Protein AF-A0A165HDR4-F1 (afdb_monomer_lite)

pLDDT: mean 80.05, std 10.14, range [51.75, 92.31]

Foldseek 3Di:
DLLVLLVVLCVLCVVVVPVLSVVLSVLCCVVVVVVVVCVVVDVDDPQQPLVVVLVVLVVSLVSLVVQLVVLVVLLVQAQDWDQDPNDTDRPHDDPVNNVSSVVSNVSSVVSSVVSVVVSVVSVVVLVVVVVVVPVSRD

Radius of gyration: 19.77 Å; chains: 1; bounding box: 65×22×50 Å

Secondary structure (DSSP, 8-state):
-HHHHHHHHHHHHHHTT-HHHHHHHHHHHHHHHHHHHHHHH-SS-GGGGHHHHHHHHHHHHHHHHHHHHHHHHHHTTTT-EEEETTEEEE-S--HHHHHHHHHHHHHHHHHHHHHHHHHHHHHHHHHHHHHTT--TT-

Organism: NCBI:txid1353952

Structure (mmCIF, N/CA/C/O backbone):
data_AF-A0A165HDR4-F1
#
_entry.id   AF-A0A165HDR4-F1
#
loop_
_atom_site.group_PDB
_atom_site.id
_atom_site.type_symbol
_atom_site.label_atom_id
_atom_site.label_alt_id
_atom_site.label_comp_id
_atom_site.label_asym_id
_atom_site.label_entity_id
_atom_site.label_seq_id
_atom_site.pdbx_PDB_ins_code
_atom_site.Cartn_x
_atom_site.Cartn_y
_atom_site.Cartn_z
_atom_site.occupancy
_atom_site.B_iso_or_equiv
_atom_site.auth_seq_id
_atom_site.auth_comp_id
_atom_site.auth_asym_id
_atom_site.auth_atom_id
_atom_site.pdbx_PDB_model_num
ATOM 1 N N . THR A 1 1 ? -10.410 4.359 -5.516 1.00 74.94 1 THR A N 1
ATOM 2 C CA . THR A 1 1 ? -9.073 4.710 -6.052 1.00 74.94 1 THR A CA 1
ATOM 3 C C . THR A 1 1 ? -8.021 3.674 -5.683 1.00 74.94 1 THR A C 1
ATOM 5 O O . THR A 1 1 ? -7.379 3.171 -6.588 1.00 74.94 1 THR A O 1
ATOM 8 N N . ILE A 1 2 ? -7.902 3.259 -4.416 1.00 78.88 2 ILE A N 1
ATOM 9 C CA . ILE A 1 2 ? -6.960 2.206 -3.962 1.00 78.88 2 ILE A CA 1
ATOM 10 C C . ILE A 1 2 ? -7.111 0.886 -4.739 1.00 78.88 2 ILE A C 1
ATOM 12 O O . ILE A 1 2 ? -6.128 0.347 -5.234 1.00 78.88 2 ILE A O 1
ATOM 16 N N . ALA A 1 3 ? -8.346 0.409 -4.939 1.00 80.06 3 ALA A N 1
ATOM 17 C CA . ALA A 1 3 ? -8.610 -0.794 -5.739 1.00 80.06 3 ALA A CA 1
ATOM 18 C C . ALA A 1 3 ? -8.221 -0.640 -7.225 1.00 80.06 3 ALA A C 1
ATOM 20 O O . ALA A 1 3 ? -7.841 -1.608 -7.871 1.00 80.06 3 ALA A O 1
ATOM 21 N N . LEU A 1 4 ? -8.277 0.584 -7.761 1.00 83.00 4 LEU A N 1
ATOM 22 C CA . LEU A 1 4 ? -7.882 0.875 -9.140 1.00 83.00 4 LEU A CA 1
ATOM 23 C C . LEU A 1 4 ? -6.356 0.798 -9.274 1.00 83.00 4 LEU A C 1
ATOM 25 O O . LEU A 1 4 ? -5.857 0.135 -10.178 1.00 83.00 4 LEU A O 1
ATOM 29 N N . PHE A 1 5 ? -5.609 1.388 -8.336 1.00 82.25 5 PHE A N 1
ATOM 30 C CA . PHE A 1 5 ? -4.150 1.255 -8.308 1.00 82.25 5 PHE A CA 1
ATOM 31 C C . PHE A 1 5 ? -3.703 -0.194 -8.094 1.00 82.25 5 PHE A C 1
ATOM 33 O O . PHE A 1 5 ? -2.769 -0.632 -8.758 1.00 82.25 5 PHE A O 1
ATOM 40 N N . ALA A 1 6 ? -4.407 -0.962 -7.258 1.00 82.06 6 ALA A N 1
ATOM 41 C CA . ALA A 1 6 ? -4.157 -2.395 -7.113 1.00 82.06 6 ALA A CA 1
ATOM 42 C C . ALA A 1 6 ? -4.374 -3.161 -8.432 1.00 82.06 6 ALA A C 1
ATOM 44 O O . ALA A 1 6 ? -3.554 -3.998 -8.786 1.00 82.06 6 ALA A O 1
ATOM 45 N N . LEU A 1 7 ? -5.419 -2.847 -9.207 1.00 85.44 7 LEU A N 1
ATOM 46 C CA . LEU A 1 7 ? -5.634 -3.454 -10.530 1.00 85.44 7 LEU A CA 1
ATOM 47 C C . LEU A 1 7 ? -4.536 -3.092 -11.538 1.00 85.44 7 LEU A C 1
ATOM 49 O O . LEU A 1 7 ? -4.087 -3.958 -12.287 1.00 85.44 7 LEU A O 1
ATOM 53 N N . ILE A 1 8 ? -4.081 -1.836 -11.542 1.00 86.56 8 ILE A N 1
ATOM 54 C CA . ILE A 1 8 ? -2.971 -1.392 -12.398 1.00 86.56 8 ILE A CA 1
ATOM 55 C C . ILE A 1 8 ? -1.695 -2.170 -12.054 1.00 86.56 8 ILE A C 1
ATOM 57 O O . ILE A 1 8 ? -1.054 -2.731 -12.943 1.00 86.56 8 ILE A O 1
ATOM 61 N N . VAL A 1 9 ? -1.349 -2.250 -10.766 1.00 85.44 9 VAL A N 1
ATOM 62 C CA . VAL A 1 9 ? -0.153 -2.964 -10.295 1.00 85.44 9 VAL A CA 1
ATOM 63 C C . VAL A 1 9 ? -0.271 -4.473 -10.527 1.00 85.44 9 VAL A C 1
ATOM 65 O O . VAL A 1 9 ? 0.728 -5.102 -10.864 1.00 85.44 9 VAL A O 1
ATOM 68 N N . LEU A 1 10 ? -1.474 -5.050 -10.446 1.00 88.12 10 LEU A N 1
ATOM 69 C CA . LEU A 1 10 ? -1.721 -6.447 -10.810 1.00 88.12 10 LEU A CA 1
ATOM 70 C C . LEU A 1 10 ? -1.431 -6.705 -12.296 1.00 88.12 10 LEU A C 1
ATOM 72 O O . LEU A 1 10 ? -0.786 -7.697 -12.625 1.00 88.12 10 LEU A O 1
ATOM 76 N N . GLY A 1 11 ? -1.888 -5.816 -13.183 1.00 86.19 11 GLY A N 1
ATOM 77 C CA . GLY A 1 11 ? -1.658 -5.930 -14.626 1.00 86.19 11 GLY A CA 1
ATOM 78 C C . GLY A 1 11 ? -0.177 -5.821 -14.992 1.00 86.19 11 GLY A C 1
ATOM 79 O O . GLY A 1 11 ? 0.354 -6.694 -15.677 1.00 86.19 11 GLY A O 1
ATOM 80 N N . LEU A 1 12 ? 0.504 -4.797 -14.469 1.00 83.69 12 LEU A N 1
ATOM 81 C CA . LEU A 1 12 ? 1.949 -4.609 -14.649 1.00 83.69 12 LEU A CA 1
ATOM 82 C C . LEU A 1 12 ? 2.748 -5.774 -14.046 1.00 83.69 12 LEU A C 1
ATOM 84 O O . LEU A 1 12 ? 3.600 -6.356 -14.710 1.00 83.69 12 LEU A O 1
ATOM 88 N N . GLY A 1 13 ? 2.433 -6.159 -12.807 1.00 80.75 13 GLY A N 1
ATOM 89 C CA . GLY A 1 13 ? 3.091 -7.255 -12.098 1.00 80.75 13 GLY A CA 1
ATOM 90 C C . GLY A 1 13 ? 2.896 -8.609 -12.778 1.00 80.75 13 GLY A C 1
ATOM 91 O O . GLY A 1 13 ? 3.821 -9.417 -12.788 1.00 80.75 13 GLY A O 1
ATOM 92 N N . GLY A 1 14 ? 1.731 -8.849 -13.384 1.00 83.75 14 GLY A N 1
ATOM 93 C CA . GLY A 1 14 ? 1.454 -10.051 -14.168 1.00 83.75 14 GLY A CA 1
ATOM 94 C C . GLY A 1 14 ? 2.281 -10.134 -15.451 1.00 83.75 14 GLY A C 1
ATOM 95 O O . GLY A 1 14 ? 2.757 -11.217 -15.787 1.00 83.75 14 GLY A O 1
ATOM 96 N N . HIS A 1 15 ? 2.504 -9.005 -16.130 1.00 84.44 15 HIS A N 1
ATOM 97 C CA . HIS A 1 15 ? 3.316 -8.966 -17.349 1.00 84.44 15 HIS A CA 1
ATOM 98 C C . HIS A 1 15 ? 4.789 -9.292 -17.070 1.00 84.44 15 HIS A C 1
ATOM 100 O O . HIS A 1 15 ? 5.376 -10.140 -17.740 1.00 84.44 15 HIS A O 1
ATOM 106 N N . ILE A 1 16 ? 5.362 -8.690 -16.025 1.00 81.44 16 ILE A N 1
ATOM 107 C CA . ILE A 1 16 ? 6.777 -8.875 -15.662 1.00 81.44 16 ILE A CA 1
ATOM 108 C C . ILE A 1 16 ? 7.018 -10.047 -14.689 1.00 81.44 16 ILE A C 1
ATOM 110 O O . ILE A 1 16 ? 8.132 -10.209 -14.193 1.00 81.44 16 ILE A O 1
ATOM 114 N N . LEU A 1 17 ? 5.985 -10.851 -14.391 1.00 81.31 17 LEU A N 1
ATOM 115 C CA . LEU A 1 17 ? 6.004 -11.972 -13.434 1.00 81.31 17 LEU A CA 1
ATOM 116 C C . LEU A 1 17 ? 6.539 -11.589 -12.036 1.00 81.31 17 LEU A C 1
ATOM 118 O O . LEU A 1 17 ? 7.247 -12.352 -11.374 1.00 81.31 17 LEU A O 1
ATOM 122 N N . TYR A 1 18 ? 6.168 -10.403 -11.551 1.00 80.88 18 TYR A N 1
ATOM 123 C CA . TYR A 1 18 ? 6.572 -9.887 -10.244 1.00 80.88 18 TYR A CA 1
ATOM 124 C C . TYR A 1 18 ? 5.692 -10.442 -9.119 1.00 80.88 18 TYR A C 1
ATOM 126 O O . TYR A 1 18 ? 4.690 -9.841 -8.721 1.00 80.88 18 TYR A O 1
ATOM 134 N N . GLY A 1 19 ? 6.086 -11.592 -8.566 1.00 83.00 19 GLY A N 1
ATOM 135 C CA . GLY A 1 19 ? 5.301 -12.313 -7.555 1.00 83.00 19 GLY A CA 1
ATOM 136 C C . GLY A 1 19 ? 4.859 -11.456 -6.361 1.00 83.00 19 GLY A C 1
ATOM 137 O O . GLY A 1 19 ? 3.712 -11.545 -5.932 1.00 83.00 19 GLY A O 1
ATOM 138 N N . LEU A 1 20 ? 5.731 -10.572 -5.865 1.00 84.12 20 LEU A N 1
ATOM 139 C CA . LEU A 1 20 ? 5.426 -9.712 -4.716 1.00 84.12 20 LEU A CA 1
ATOM 140 C C . LEU A 1 20 ? 4.337 -8.670 -5.032 1.00 84.12 20 LEU A C 1
ATOM 142 O O . LEU A 1 20 ? 3.454 -8.440 -4.211 1.00 84.12 20 LEU A O 1
ATOM 146 N N . ALA A 1 21 ? 4.375 -8.080 -6.232 1.00 85.50 21 ALA A N 1
ATOM 147 C CA . ALA A 1 21 ? 3.392 -7.089 -6.671 1.00 85.50 21 ALA A CA 1
ATOM 148 C C . ALA A 1 21 ? 2.037 -7.723 -6.989 1.00 85.50 21 ALA A C 1
ATOM 150 O O . ALA A 1 21 ? 0.988 -7.143 -6.707 1.00 85.50 21 ALA A O 1
ATOM 151 N N . ILE A 1 22 ? 2.059 -8.945 -7.526 1.00 87.56 22 ILE A N 1
ATOM 152 C CA . ILE A 1 22 ? 0.854 -9.746 -7.731 1.00 87.56 22 ILE A CA 1
ATOM 153 C C . ILE A 1 22 ? 0.227 -10.071 -6.373 1.00 87.56 22 ILE A C 1
ATOM 155 O O . ILE A 1 22 ? -0.953 -9.802 -6.165 1.00 87.56 22 ILE A O 1
ATOM 159 N N . ALA A 1 23 ? 1.012 -10.588 -5.424 1.00 89.69 23 ALA A N 1
ATOM 160 C CA . ALA A 1 23 ? 0.512 -10.967 -4.106 1.00 89.69 23 ALA A CA 1
ATOM 161 C C . ALA A 1 23 ? -0.089 -9.775 -3.341 1.00 89.69 23 ALA A C 1
ATOM 163 O O . ALA A 1 23 ? -1.198 -9.899 -2.821 1.00 89.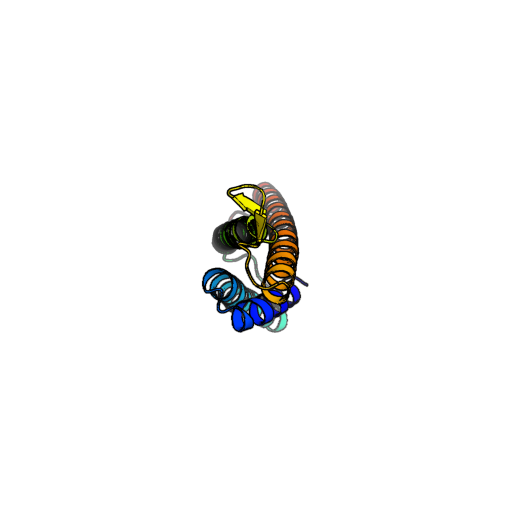69 23 ALA A O 1
ATOM 164 N N . SER A 1 24 ? 0.580 -8.613 -3.313 1.00 88.25 24 SER A N 1
ATOM 165 C CA . SER A 1 24 ? 0.056 -7.401 -2.656 1.00 88.25 24 SER A CA 1
ATOM 166 C C . SER A 1 24 ? -1.229 -6.884 -3.309 1.00 88.25 24 SER A C 1
ATOM 168 O O . SER A 1 24 ? -2.186 -6.518 -2.614 1.00 88.25 24 SER A O 1
ATOM 170 N N . SER A 1 25 ? -1.299 -6.918 -4.638 1.00 86.81 25 SER A N 1
ATOM 171 C CA . SER A 1 25 ? -2.482 -6.490 -5.392 1.00 86.81 25 SER A CA 1
ATOM 172 C C . SER A 1 25 ? -3.665 -7.445 -5.214 1.00 86.81 25 SER A C 1
ATOM 174 O O . SER A 1 25 ? -4.793 -7.003 -5.009 1.00 86.81 25 SER A O 1
ATOM 176 N N . VAL A 1 26 ? -3.430 -8.760 -5.220 1.00 89.94 26 VAL A N 1
ATOM 177 C CA . VAL A 1 26 ? -4.488 -9.750 -4.970 1.00 89.94 26 VAL A CA 1
ATOM 178 C C . VAL A 1 26 ? -4.987 -9.649 -3.534 1.00 89.94 26 VAL A C 1
ATOM 180 O O . VAL A 1 26 ? -6.199 -9.584 -3.336 1.00 89.94 26 VAL A O 1
ATOM 183 N N . LEU A 1 27 ? -4.091 -9.579 -2.539 1.00 87.88 27 LEU A N 1
ATOM 184 C CA . LEU A 1 27 ? -4.502 -9.444 -1.138 1.00 87.88 27 LEU A CA 1
ATOM 185 C C . LEU A 1 27 ? -5.380 -8.210 -0.944 1.00 87.88 27 LEU A C 1
ATOM 187 O O . LEU A 1 27 ? -6.442 -8.315 -0.342 1.00 87.88 27 LEU A O 1
ATOM 191 N N . THR A 1 28 ? -4.974 -7.062 -1.492 1.00 86.69 28 THR A N 1
ATOM 192 C CA . THR A 1 28 ? -5.775 -5.838 -1.372 1.00 86.69 28 THR A CA 1
ATOM 193 C C . THR A 1 28 ? -7.137 -5.947 -2.039 1.00 86.69 28 THR A C 1
ATOM 195 O O . THR A 1 28 ? -8.119 -5.496 -1.456 1.00 86.69 28 THR A O 1
ATOM 198 N N . LEU A 1 29 ? -7.239 -6.550 -3.223 1.00 86.81 29 LEU A N 1
ATOM 199 C CA . LEU A 1 29 ? -8.534 -6.744 -3.880 1.00 86.81 29 LEU A CA 1
ATOM 200 C C . LEU A 1 29 ? -9.428 -7.695 -3.083 1.00 86.81 29 LEU A C 1
ATOM 202 O O . LEU A 1 29 ? -10.585 -7.371 -2.821 1.00 86.81 29 LEU A O 1
ATOM 206 N N . VAL A 1 30 ? -8.880 -8.824 -2.633 1.00 88.12 30 VAL A N 1
ATOM 207 C CA . VAL A 1 30 ? -9.606 -9.810 -1.821 1.00 88.12 30 VAL A CA 1
ATOM 208 C C . VAL A 1 30 ? -10.072 -9.216 -0.495 1.00 88.12 30 VAL A C 1
ATOM 210 O O . VAL A 1 30 ? -11.077 -9.668 0.032 1.00 88.12 30 VAL A O 1
ATOM 213 N N . THR A 1 31 ? -9.404 -8.197 0.044 1.00 83.56 31 THR A N 1
ATOM 214 C CA . THR A 1 31 ? -9.794 -7.599 1.329 1.00 83.56 31 THR A CA 1
ATOM 215 C C . THR A 1 31 ? -10.718 -6.399 1.160 1.00 83.56 31 THR A C 1
ATOM 217 O O . THR A 1 31 ? -11.667 -6.240 1.921 1.00 83.56 31 THR A O 1
ATOM 220 N N . VAL A 1 32 ? -10.481 -5.564 0.146 1.00 80.44 32 VAL A N 1
ATOM 221 C CA . VAL A 1 32 ? -11.256 -4.338 -0.095 1.00 80.44 32 VAL A CA 1
ATOM 222 C C . VAL A 1 32 ? -12.611 -4.647 -0.735 1.00 80.44 32 VAL A C 1
ATOM 224 O O . VAL A 1 32 ? -13.600 -4.009 -0.383 1.00 80.44 32 VAL A O 1
ATOM 227 N N . ILE A 1 33 ? -12.692 -5.629 -1.644 1.00 80.62 33 ILE A N 1
ATOM 228 C CA . ILE A 1 33 ? -13.949 -5.963 -2.335 1.00 80.62 33 ILE A CA 1
ATOM 229 C C . ILE A 1 33 ? -15.020 -6.460 -1.349 1.00 80.62 33 ILE A C 1
ATOM 231 O O . ILE A 1 33 ? -16.118 -5.909 -1.379 1.00 80.62 33 ILE A O 1
ATOM 235 N N . PRO A 1 34 ? -14.756 -7.425 -0.444 1.00 78.44 34 PRO A N 1
ATOM 236 C CA . PRO A 1 34 ? -15.761 -7.867 0.519 1.00 78.44 34 PRO A CA 1
ATOM 237 C C . PRO A 1 34 ? -16.195 -6.757 1.469 1.00 78.44 34 PRO A C 1
ATOM 239 O O . PRO A 1 34 ? -17.379 -6.663 1.766 1.00 78.44 34 PRO A O 1
ATOM 242 N N . VAL A 1 35 ? -15.270 -5.891 1.897 1.00 75.06 35 VAL A N 1
ATOM 243 C CA . VAL A 1 35 ? -15.588 -4.720 2.729 1.00 75.06 35 VAL A CA 1
ATOM 244 C C . VAL A 1 35 ? -16.561 -3.790 1.999 1.00 75.06 35 VAL A C 1
ATOM 246 O O . VAL A 1 35 ? -17.611 -3.465 2.541 1.00 75.06 35 VAL A O 1
ATOM 249 N N . LEU A 1 36 ? -16.294 -3.452 0.736 1.00 74.50 36 LEU A N 1
ATOM 250 C CA . LEU A 1 36 ? -17.201 -2.634 -0.081 1.00 74.50 36 LEU A CA 1
ATOM 251 C C . LEU A 1 36 ? -18.561 -3.298 -0.318 1.00 74.50 36 LEU A C 1
ATOM 253 O O . LEU A 1 36 ? -19.591 -2.629 -0.295 1.00 74.50 36 LEU A O 1
ATOM 257 N N . VAL A 1 37 ? -18.571 -4.610 -0.553 1.00 79.25 37 VAL A N 1
ATOM 258 C CA . VAL A 1 37 ? -19.804 -5.377 -0.753 1.00 79.25 37 VAL A CA 1
ATOM 259 C C . VAL A 1 37 ? -20.638 -5.372 0.530 1.00 79.25 37 VAL A C 1
ATOM 261 O O . VAL A 1 37 ? -21.831 -5.087 0.483 1.00 79.25 37 VAL A O 1
ATOM 264 N N . ILE A 1 38 ? -20.022 -5.631 1.683 1.00 74.44 38 ILE A N 1
ATOM 265 C CA . ILE A 1 38 ? -20.711 -5.642 2.977 1.00 74.44 38 ILE A CA 1
ATOM 266 C C . ILE A 1 38 ? -21.248 -4.248 3.327 1.00 74.44 38 ILE A C 1
ATOM 268 O O . ILE A 1 38 ? -22.378 -4.158 3.799 1.00 74.44 38 ILE A O 1
ATOM 272 N N . ASP A 1 39 ? -20.500 -3.180 3.042 1.00 71.88 39 ASP A N 1
ATOM 273 C CA . ASP A 1 39 ? -20.950 -1.789 3.227 1.00 71.88 39 ASP A CA 1
ATOM 274 C C . ASP A 1 39 ? -22.153 -1.444 2.361 1.00 71.88 39 ASP A C 1
ATOM 276 O O . ASP A 1 39 ? -23.130 -0.862 2.834 1.00 71.88 39 ASP A O 1
ATOM 280 N N . HIS A 1 40 ? -22.150 -1.909 1.114 1.00 74.12 40 HIS A N 1
ATOM 281 C CA . HIS A 1 40 ? -23.279 -1.697 0.223 1.00 74.12 40 HIS A CA 1
ATOM 282 C C . HIS A 1 40 ? -24.550 -2.427 0.687 1.00 74.12 40 HIS A C 1
ATOM 284 O O . HIS A 1 40 ? -25.650 -1.887 0.574 1.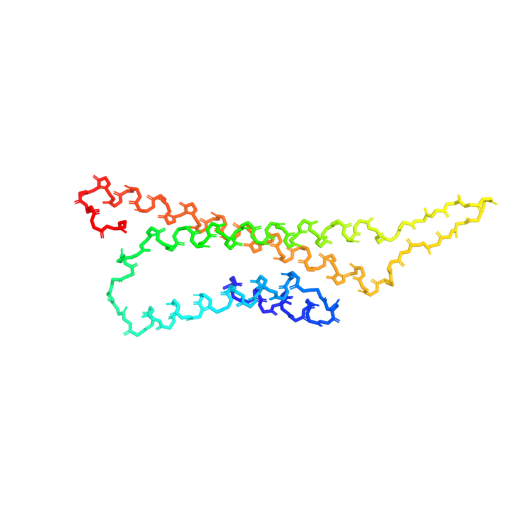00 74.12 40 HIS A O 1
ATOM 290 N N . PHE A 1 41 ? -24.415 -3.647 1.216 1.00 77.50 41 PHE A N 1
ATOM 291 C CA . PHE A 1 41 ? -25.558 -4.466 1.632 1.00 77.50 41 PHE A CA 1
ATOM 292 C C . PHE A 1 41 ? -26.015 -4.226 3.078 1.00 77.50 41 PHE A C 1
ATOM 294 O O . PHE A 1 41 ? -27.150 -4.570 3.417 1.00 77.50 41 PHE A O 1
ATOM 301 N N . ARG A 1 42 ? -25.174 -3.652 3.947 1.00 67.06 42 ARG A N 1
ATOM 302 C CA . ARG A 1 42 ? -25.470 -3.469 5.373 1.00 67.06 42 ARG A CA 1
ATOM 303 C C . ARG A 1 42 ? -25.270 -2.009 5.784 1.00 67.06 42 ARG A C 1
ATOM 305 O O . ARG A 1 42 ? -24.177 -1.588 6.130 1.00 67.06 42 ARG A O 1
ATOM 312 N N . SER A 1 43 ? -26.364 -1.250 5.853 1.00 55.03 43 SER A N 1
ATOM 313 C CA . SER A 1 43 ? -26.390 0.165 6.277 1.00 55.03 43 SER A CA 1
ATOM 314 C C . SER A 1 43 ? -26.211 0.377 7.792 1.00 55.03 43 SER A C 1
ATOM 316 O O . SER A 1 43 ? -26.805 1.283 8.376 1.00 55.03 43 SER A O 1
ATOM 318 N N . GLY A 1 44 ? -25.446 -0.481 8.466 1.00 55.12 44 GLY A N 1
ATOM 319 C CA . GLY A 1 44 ? -25.321 -0.456 9.917 1.00 55.12 44 GLY A CA 1
ATOM 320 C C . GLY A 1 44 ? -24.205 -1.359 10.423 1.00 55.12 44 GLY A C 1
ATOM 321 O O . GLY A 1 44 ? -24.280 -2.580 10.307 1.00 55.12 44 GLY A O 1
ATOM 322 N N . THR A 1 45 ? -23.220 -0.713 11.049 1.00 53.56 45 THR A N 1
ATOM 323 C CA . THR A 1 45 ? -22.193 -1.294 11.926 1.00 53.56 45 THR A CA 1
ATOM 324 C C . THR A 1 45 ? -20.980 -1.933 11.236 1.00 53.56 45 THR A C 1
ATOM 326 O O . THR A 1 45 ? -20.725 -3.126 11.365 1.00 53.56 45 THR A O 1
ATOM 329 N N . PHE A 1 46 ? -20.137 -1.089 10.631 1.00 51.75 46 PHE A N 1
ATOM 330 C CA . PHE A 1 46 ? -18.720 -1.401 10.353 1.00 51.75 46 PHE A CA 1
ATOM 331 C C . PHE A 1 46 ? -17.829 -1.453 11.608 1.00 51.75 46 PHE A C 1
ATOM 333 O O . PHE A 1 46 ? -16.663 -1.818 11.550 1.00 51.75 46 PHE A O 1
ATOM 340 N N . VAL A 1 47 ? -18.379 -1.097 12.770 1.00 51.97 47 VAL A N 1
ATOM 341 C CA . VAL A 1 47 ? -17.617 -0.836 14.001 1.00 51.97 47 VAL A CA 1
ATOM 342 C C . VAL A 1 47 ? -17.266 -2.106 14.790 1.00 51.97 47 VAL A C 1
ATOM 344 O O . VAL A 1 47 ? -16.485 -2.047 15.725 1.00 51.97 47 VAL A O 1
ATOM 347 N N . ALA A 1 48 ? -17.799 -3.277 14.435 1.00 53.12 48 ALA A N 1
ATOM 348 C CA . ALA A 1 48 ? -17.660 -4.451 15.301 1.00 53.12 48 ALA A CA 1
ATOM 349 C C . ALA A 1 48 ? -16.253 -5.088 15.315 1.00 53.12 48 ALA A C 1
ATOM 351 O O . ALA A 1 48 ? -16.012 -5.938 16.162 1.00 53.12 48 ALA A O 1
ATOM 352 N N . TRP A 1 49 ? -15.351 -4.727 14.392 1.00 68.38 49 TRP A N 1
ATOM 353 C CA . TRP A 1 49 ? -14.001 -5.311 14.284 1.00 68.38 49 TRP A CA 1
ATOM 354 C C . TRP A 1 49 ? -12.944 -4.259 13.891 1.00 68.38 49 TRP A C 1
ATOM 356 O O . TRP A 1 49 ? -11.995 -4.558 13.162 1.00 68.38 49 TRP A O 1
ATOM 366 N N . THR A 1 50 ? -13.087 -3.010 14.356 1.00 75.44 50 THR A N 1
ATOM 367 C CA . THR A 1 50 ? -12.161 -1.917 13.999 1.00 75.44 50 THR A CA 1
ATOM 368 C C . THR A 1 50 ? -10.712 -2.239 14.385 1.00 75.44 50 THR A C 1
ATOM 370 O O . THR A 1 50 ? -9.795 -1.883 13.646 1.00 75.44 50 THR A O 1
ATOM 373 N N . GLY A 1 51 ? -10.484 -2.988 15.474 1.00 78.19 51 GLY A N 1
ATOM 374 C CA . GLY A 1 51 ? -9.149 -3.468 15.846 1.00 78.19 51 GLY A CA 1
ATOM 375 C C . GLY A 1 51 ? -8.508 -4.383 14.793 1.00 78.19 51 GLY A C 1
ATOM 376 O O . GLY A 1 51 ? -7.341 -4.205 14.436 1.00 78.19 51 GLY A O 1
ATOM 377 N N . PHE A 1 52 ? -9.274 -5.329 14.244 1.00 83.12 52 PHE A N 1
ATOM 378 C CA . PHE A 1 52 ? -8.798 -6.220 13.181 1.00 83.12 52 PHE A CA 1
ATOM 379 C C . PHE A 1 52 ? -8.580 -5.475 11.866 1.00 83.12 52 PHE A C 1
ATOM 381 O O . PHE A 1 52 ? -7.577 -5.708 11.195 1.00 83.12 52 PHE A O 1
ATOM 388 N N . GLU A 1 53 ? -9.477 -4.553 11.518 1.00 82.38 53 GLU A N 1
ATOM 389 C CA . GLU A 1 53 ? -9.337 -3.732 10.317 1.00 82.38 53 GLU A CA 1
ATOM 390 C C . GLU A 1 53 ? -8.068 -2.867 10.376 1.00 82.38 53 GLU A C 1
ATOM 392 O O . GLU A 1 53 ? -7.301 -2.846 9.413 1.00 82.38 53 GLU A O 1
ATOM 397 N N . LEU A 1 54 ? -7.777 -2.244 11.527 1.00 85.62 54 LEU A N 1
ATOM 398 C CA . LEU A 1 54 ? -6.526 -1.510 11.746 1.00 85.62 54 LEU A CA 1
ATOM 399 C C . LEU A 1 54 ? -5.295 -2.411 11.601 1.00 85.62 54 LEU A C 1
ATOM 401 O O . LEU A 1 54 ? -4.344 -2.044 10.908 1.00 85.62 54 LEU A O 1
ATOM 405 N N . ALA A 1 55 ? -5.296 -3.574 12.259 1.00 88.38 55 ALA A N 1
ATOM 406 C CA . ALA A 1 55 ? -4.172 -4.506 12.211 1.00 88.38 55 ALA A CA 1
ATOM 407 C C . ALA A 1 55 ? -3.923 -5.003 10.778 1.00 88.38 55 ALA A C 1
ATOM 409 O O . ALA A 1 55 ? -2.781 -5.050 10.317 1.00 88.38 55 ALA A O 1
ATOM 410 N N . TRP A 1 56 ? -4.991 -5.318 10.048 1.00 87.81 56 TRP A N 1
ATOM 411 C CA . TRP A 1 56 ? -4.902 -5.788 8.673 1.00 87.81 56 TRP A CA 1
ATOM 412 C C . TRP A 1 56 ? -4.457 -4.688 7.703 1.00 87.81 56 TRP A C 1
ATOM 414 O O . TRP A 1 56 ? -3.586 -4.920 6.862 1.0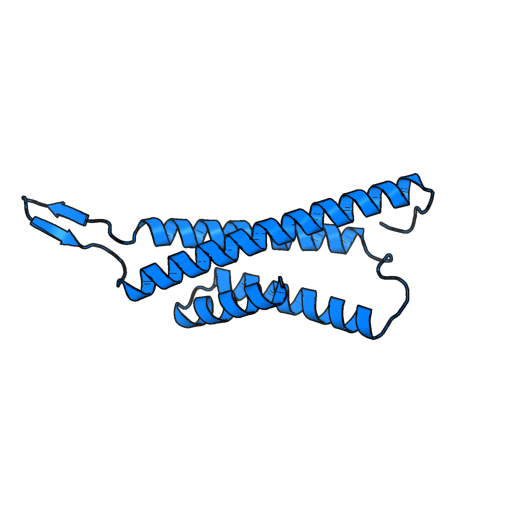0 87.81 56 TRP A O 1
ATOM 424 N N . LEU A 1 57 ? -4.982 -3.469 7.848 1.00 87.19 57 LEU A N 1
ATOM 425 C CA . LEU A 1 57 ? -4.536 -2.314 7.065 1.00 87.19 57 LEU A CA 1
ATOM 426 C C . LEU A 1 57 ? -3.057 -2.002 7.300 1.00 87.19 57 LEU A C 1
ATOM 428 O O . LEU A 1 57 ? -2.356 -1.655 6.350 1.00 87.19 57 LEU A O 1
ATOM 432 N N . PHE A 1 58 ? -2.556 -2.192 8.522 1.00 88.38 58 PHE A N 1
ATOM 433 C CA . PHE A 1 58 ? -1.133 -2.053 8.821 1.00 88.38 58 PHE A CA 1
ATOM 434 C C . PHE A 1 58 ? -0.276 -3.112 8.106 1.00 88.38 58 PHE A C 1
ATOM 436 O O . PHE A 1 58 ? 0.761 -2.780 7.529 1.00 88.38 58 PHE A O 1
ATOM 443 N N . ILE A 1 59 ? -0.721 -4.373 8.065 1.00 90.56 59 ILE A N 1
ATOM 444 C CA . ILE A 1 59 ? -0.035 -5.438 7.310 1.00 90.56 59 ILE A CA 1
ATOM 445 C C . ILE A 1 59 ? -0.008 -5.108 5.813 1.00 90.56 59 ILE A C 1
ATOM 447 O O . ILE A 1 59 ? 1.049 -5.183 5.181 1.00 90.56 59 ILE A O 1
ATOM 451 N N . LEU A 1 60 ? -1.151 -4.708 5.246 1.00 88.75 60 LEU A N 1
ATOM 452 C CA . LEU A 1 60 ? -1.238 -4.307 3.840 1.00 88.75 60 LEU A CA 1
ATOM 453 C C . LEU A 1 60 ? -0.311 -3.127 3.544 1.00 88.75 60 LEU A C 1
ATOM 455 O O . LEU A 1 60 ? 0.385 -3.136 2.531 1.00 88.75 60 LEU A O 1
ATOM 459 N N . TRP A 1 61 ? -0.259 -2.142 4.438 1.00 90.50 61 TRP A N 1
ATOM 460 C CA . TRP A 1 61 ? 0.630 -0.993 4.325 1.00 90.50 61 TRP A CA 1
ATOM 461 C C . TRP A 1 61 ? 2.108 -1.407 4.234 1.00 90.50 61 TRP A C 1
ATOM 463 O O . TRP A 1 61 ? 2.794 -0.976 3.304 1.00 90.50 61 TRP A O 1
ATOM 473 N N . ILE A 1 62 ? 2.581 -2.307 5.107 1.00 91.69 62 ILE A N 1
ATOM 474 C CA . ILE A 1 62 ? 3.954 -2.845 5.038 1.00 91.69 62 ILE A CA 1
ATOM 475 C C . ILE A 1 62 ? 4.187 -3.583 3.716 1.00 91.69 62 ILE A C 1
ATOM 477 O O . ILE A 1 62 ? 5.240 -3.412 3.096 1.00 91.69 62 ILE A O 1
ATOM 481 N N . LEU A 1 63 ? 3.213 -4.375 3.252 1.00 89.44 63 LEU A N 1
ATOM 482 C CA . LEU A 1 63 ? 3.330 -5.090 1.979 1.00 89.44 63 LEU A CA 1
ATOM 483 C C . LEU A 1 63 ? 3.540 -4.122 0.807 1.00 89.44 63 LEU A C 1
ATOM 485 O O . LEU A 1 63 ? 4.380 -4.383 -0.055 1.00 89.44 63 LEU A O 1
ATOM 489 N N . TRP A 1 64 ? 2.826 -2.994 0.778 1.00 90.94 64 TRP A N 1
ATOM 490 C CA . TRP A 1 64 ? 2.999 -1.976 -0.264 1.00 90.94 64 TRP A CA 1
ATOM 491 C C . TRP A 1 64 ? 4.365 -1.293 -0.197 1.00 90.94 64 TRP A C 1
ATOM 493 O O . TRP A 1 64 ? 4.974 -1.095 -1.249 1.00 90.94 64 TRP A O 1
ATOM 503 N N . VAL A 1 65 ? 4.894 -1.019 1.002 1.00 91.31 65 VAL A N 1
ATOM 504 C CA . VAL A 1 65 ? 6.277 -0.524 1.169 1.00 91.31 65 VAL A CA 1
ATOM 505 C C . VAL A 1 65 ? 7.283 -1.521 0.618 1.00 91.31 65 VAL A C 1
ATOM 507 O O . VAL A 1 65 ? 8.153 -1.144 -0.162 1.00 91.31 65 VAL A O 1
ATOM 510 N N . ALA A 1 66 ? 7.163 -2.793 1.000 1.00 92.31 66 ALA A N 1
ATOM 511 C CA . ALA A 1 66 ? 8.072 -3.838 0.546 1.00 92.31 66 ALA A CA 1
ATOM 512 C C . ALA A 1 66 ? 8.011 -4.005 -0.980 1.00 92.31 66 ALA A C 1
ATOM 514 O O . ALA A 1 66 ? 9.045 -4.121 -1.636 1.00 92.31 66 ALA A O 1
ATOM 515 N N . THR A 1 67 ? 6.805 -3.948 -1.553 1.00 90.25 67 THR A N 1
ATOM 516 C CA . THR A 1 67 ? 6.596 -4.026 -3.004 1.00 90.25 67 THR A CA 1
ATOM 517 C C . THR A 1 67 ? 7.243 -2.843 -3.723 1.00 90.25 67 THR A C 1
ATOM 519 O O . THR A 1 67 ? 7.993 -3.045 -4.676 1.00 90.25 67 THR A O 1
ATOM 522 N N . ALA A 1 68 ? 7.002 -1.622 -3.243 1.00 89.00 68 ALA A N 1
ATOM 523 C CA . ALA A 1 68 ? 7.548 -0.401 -3.824 1.00 89.00 68 ALA A CA 1
ATOM 524 C C . ALA A 1 68 ? 9.077 -0.324 -3.691 1.00 89.00 68 ALA A C 1
ATOM 526 O O . ALA A 1 68 ? 9.762 0.004 -4.657 1.00 89.00 68 ALA A O 1
ATOM 527 N N . GLY A 1 69 ? 9.616 -0.669 -2.519 1.00 88.81 69 GLY A N 1
ATOM 528 C CA . GLY A 1 69 ? 11.053 -0.674 -2.248 1.00 88.81 69 GLY A CA 1
ATOM 529 C C . GLY A 1 69 ? 11.799 -1.712 -3.080 1.00 88.81 69 GLY A C 1
ATOM 530 O O . GLY A 1 69 ? 12.861 -1.410 -3.619 1.00 88.81 69 GLY A O 1
ATOM 531 N N . ASN A 1 70 ? 11.218 -2.902 -3.251 1.00 88.94 70 ASN A N 1
ATOM 532 C CA . ASN A 1 70 ? 11.776 -3.905 -4.149 1.00 88.94 70 ASN A CA 1
ATOM 533 C C . ASN A 1 70 ? 11.687 -3.431 -5.610 1.00 88.94 70 ASN A C 1
ATOM 535 O O . ASN A 1 70 ? 12.687 -3.403 -6.306 1.00 88.94 70 ASN A O 1
ATOM 539 N N . ALA A 1 71 ? 10.539 -2.948 -6.082 1.00 86.25 71 ALA A N 1
ATOM 540 C CA . ALA A 1 71 ? 10.445 -2.434 -7.452 1.00 86.25 71 ALA A CA 1
ATOM 541 C C . ALA A 1 71 ? 11.450 -1.297 -7.733 1.00 86.25 71 ALA A C 1
ATOM 543 O O . ALA A 1 71 ? 12.082 -1.278 -8.787 1.00 86.25 71 ALA A O 1
ATOM 544 N N . ALA A 1 72 ? 11.658 -0.393 -6.770 1.00 86.81 72 ALA A N 1
ATOM 545 C CA . ALA A 1 72 ? 12.638 0.684 -6.871 1.00 86.81 72 ALA A CA 1
ATOM 546 C C . ALA A 1 72 ? 14.090 0.181 -6.853 1.00 86.81 72 ALA A C 1
ATOM 548 O O . ALA A 1 72 ? 14.924 0.724 -7.578 1.00 86.81 72 ALA A O 1
ATOM 549 N N . SER A 1 73 ? 14.402 -0.854 -6.064 1.00 86.50 73 SER A N 1
ATOM 550 C CA . SER A 1 73 ? 15.745 -1.438 -6.053 1.00 86.50 73 SER A CA 1
ATOM 551 C C . SER A 1 73 ? 16.074 -2.070 -7.399 1.00 86.50 73 SER A C 1
ATOM 553 O O . SER A 1 73 ? 17.155 -1.826 -7.914 1.00 86.50 73 SER A O 1
ATOM 555 N N . TRP A 1 74 ? 15.135 -2.780 -8.023 1.00 81.62 74 TRP A N 1
ATOM 556 C CA . TRP A 1 74 ? 15.327 -3.344 -9.362 1.00 81.62 74 TRP A CA 1
ATOM 557 C C . TRP A 1 74 ? 15.352 -2.271 -10.455 1.00 81.62 74 TRP A C 1
ATOM 559 O O . TRP A 1 74 ? 16.162 -2.356 -11.375 1.00 81.62 74 TRP A O 1
ATOM 569 N N . ALA A 1 75 ? 14.541 -1.218 -10.329 1.00 80.12 75 ALA A N 1
ATOM 570 C CA . ALA A 1 75 ? 14.601 -0.066 -11.227 1.00 80.12 75 ALA A CA 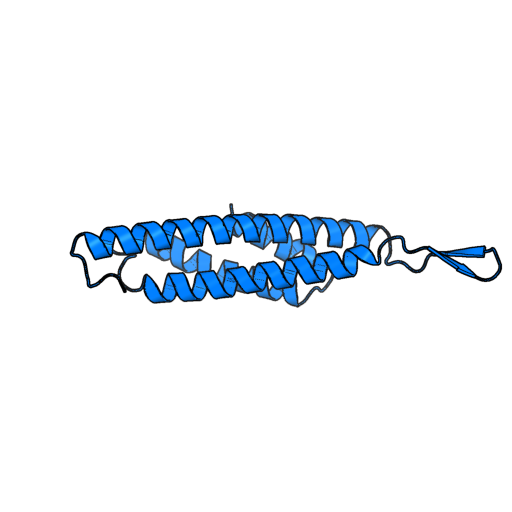1
ATOM 571 C C . ALA A 1 75 ? 15.943 0.687 -11.136 1.00 80.12 75 ALA A C 1
ATOM 573 O O . ALA A 1 75 ? 16.359 1.305 -12.108 1.00 80.12 75 ALA A O 1
ATOM 574 N N . SER A 1 76 ? 16.667 0.615 -10.014 1.00 77.56 76 SER A N 1
ATOM 575 C CA . SER A 1 76 ? 18.003 1.219 -9.889 1.00 77.56 76 SER A CA 1
ATOM 576 C C . SER A 1 76 ? 19.066 0.538 -10.763 1.00 77.56 76 SER A C 1
ATOM 578 O O . SER A 1 76 ? 20.135 1.112 -10.962 1.00 77.56 76 SER A O 1
ATOM 580 N N . TRP A 1 77 ? 18.799 -0.671 -11.258 1.00 73.44 77 TRP A N 1
ATOM 581 C CA . TRP A 1 77 ? 19.701 -1.430 -12.131 1.00 73.44 77 TRP A CA 1
ATOM 582 C C . TRP A 1 77 ? 19.399 -1.166 -13.614 1.00 73.44 77 TRP A C 1
ATOM 584 O O . TRP A 1 77 ? 19.999 -1.752 -14.514 1.00 73.44 77 TRP A O 1
ATOM 594 N N . CYS A 1 78 ? 18.450 -0.272 -13.886 1.00 73.19 78 CYS A N 1
ATOM 595 C CA . CYS A 1 78 ? 18.124 0.192 -15.218 1.00 73.19 78 CYS A CA 1
ATOM 596 C C . CYS A 1 78 ? 19.093 1.285 -15.656 1.00 73.19 78 CYS A C 1
ATOM 598 O O . CYS A 1 78 ? 19.170 2.342 -15.037 1.00 73.19 78 CYS A O 1
ATOM 600 N N . GLY A 1 79 ? 19.822 1.033 -16.744 1.00 62.81 79 GLY A N 1
ATOM 601 C CA . GLY A 1 79 ? 20.773 1.996 -17.302 1.00 62.81 79 GLY A CA 1
ATOM 602 C C . GLY A 1 79 ? 22.136 2.023 -16.609 1.00 62.81 79 GLY A C 1
A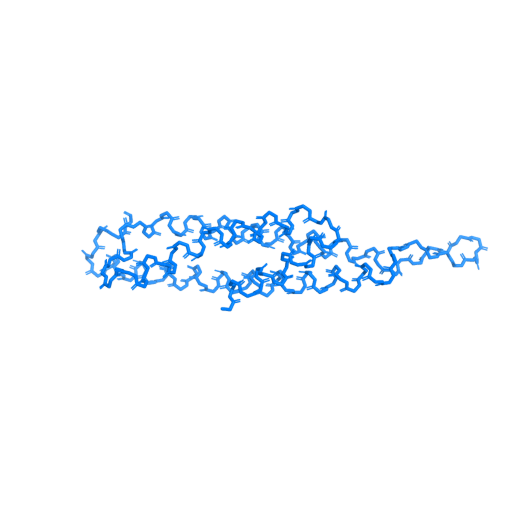TOM 603 O O . GLY A 1 79 ? 22.902 2.959 -16.824 1.00 62.81 79 GLY A O 1
ATOM 604 N N . THR A 1 80 ? 22.478 1.009 -15.805 1.00 65.44 80 THR A N 1
ATOM 605 C CA . THR A 1 80 ? 23.845 0.859 -15.297 1.00 65.44 80 THR A CA 1
ATOM 606 C C . THR A 1 80 ? 24.796 0.493 -16.433 1.00 65.44 80 THR A C 1
ATOM 608 O O . THR A 1 80 ? 24.823 -0.634 -16.930 1.00 65.44 80 THR A O 1
ATOM 611 N N . THR A 1 81 ? 25.593 1.468 -16.855 1.00 64.62 81 THR A N 1
ATOM 612 C CA . THR A 1 81 ? 26.733 1.263 -17.749 1.00 64.62 81 THR A CA 1
ATOM 613 C C . THR A 1 81 ? 27.959 0.932 -16.914 1.00 64.62 81 THR A C 1
ATOM 615 O O . THR A 1 81 ? 28.311 1.698 -16.012 1.00 64.62 81 THR A O 1
ATOM 618 N N . TYR A 1 82 ? 28.630 -0.180 -17.208 1.00 65.62 82 TYR A N 1
ATOM 619 C CA . TYR A 1 82 ? 29.956 -0.439 -16.651 1.00 65.62 82 TYR A CA 1
ATOM 620 C C . TYR A 1 82 ? 30.999 -0.248 -17.750 1.00 65.62 82 TYR A C 1
ATOM 622 O O . TYR A 1 82 ? 30.880 -0.796 -18.845 1.00 65.62 82 TYR A O 1
ATOM 630 N N . SER A 1 83 ? 32.014 0.562 -17.457 1.00 63.38 83 SER A N 1
ATOM 631 C CA . SER A 1 83 ? 33.106 0.814 -18.390 1.00 63.38 83 SER A CA 1
ATOM 632 C C . SER A 1 83 ? 34.212 -0.204 -18.114 1.00 63.38 83 SER A C 1
ATOM 634 O O . SER A 1 83 ? 34.785 -0.230 -17.021 1.00 63.38 83 SER A O 1
ATOM 636 N N . TYR A 1 84 ? 34.487 -1.087 -19.075 1.00 64.56 84 TYR A N 1
ATOM 637 C CA . TYR A 1 84 ? 35.541 -2.100 -18.972 1.00 64.56 84 TYR A CA 1
ATOM 638 C C . TYR A 1 84 ? 36.510 -1.937 -20.140 1.00 64.56 84 TYR A C 1
ATOM 640 O O . TYR A 1 84 ? 36.120 -2.031 -21.302 1.00 64.56 84 TYR A O 1
ATOM 648 N N . PHE A 1 85 ? 37.777 -1.646 -19.828 1.00 71.06 85 PHE A N 1
ATOM 649 C CA . PHE A 1 85 ? 38.820 -1.327 -20.814 1.00 71.06 85 PHE A CA 1
ATOM 650 C C . PHE A 1 85 ? 38.443 -0.208 -21.811 1.00 71.06 85 PHE A C 1
ATOM 652 O O . PHE A 1 85 ? 38.824 -0.261 -22.976 1.00 71.06 85 PHE A O 1
ATOM 659 N N . GLY A 1 86 ? 37.712 0.821 -21.363 1.00 75.50 86 GLY A N 1
ATOM 660 C CA . GLY A 1 86 ? 37.351 1.975 -22.201 1.00 75.50 86 GLY A CA 1
ATOM 661 C C . GLY A 1 86 ? 36.195 1.730 -23.175 1.00 75.50 86 GLY A C 1
ATOM 662 O O . GLY A 1 86 ? 35.914 2.594 -24.002 1.00 75.50 86 GLY A O 1
ATOM 663 N N . TYR A 1 87 ? 35.523 0.581 -23.069 1.00 66.94 87 TYR A N 1
ATOM 664 C CA . TYR A 1 87 ? 34.259 0.308 -23.741 1.00 66.94 87 TYR A CA 1
ATOM 665 C C . TYR A 1 87 ? 33.130 0.327 -22.712 1.00 66.94 87 TYR A C 1
ATOM 667 O O . TYR A 1 87 ? 33.205 -0.358 -21.686 1.00 66.94 87 TYR A O 1
ATOM 675 N N . ASP A 1 88 ? 32.087 1.102 -22.996 1.00 68.81 88 ASP A N 1
ATOM 676 C CA . ASP A 1 88 ? 30.880 1.141 -22.178 1.00 68.81 88 ASP A CA 1
ATOM 677 C C . ASP A 1 88 ? 29.983 -0.038 -22.546 1.00 68.81 88 ASP A C 1
ATOM 679 O O . ASP A 1 88 ? 29.475 -0.142 -23.665 1.00 68.81 88 ASP A O 1
ATOM 683 N N . TYR A 1 89 ? 29.799 -0.945 -21.592 1.00 59.38 89 TYR A N 1
ATOM 684 C CA . TYR A 1 89 ? 28.888 -2.069 -21.727 1.00 59.38 89 TYR A CA 1
ATOM 685 C C . TYR A 1 89 ? 27.603 -1.777 -20.955 1.00 59.38 89 TYR A C 1
ATOM 687 O O . TYR A 1 89 ? 27.617 -1.445 -19.765 1.00 59.38 89 TYR A O 1
ATOM 695 N N . TYR A 1 90 ? 26.475 -1.934 -21.642 1.00 62.69 90 TYR A N 1
ATOM 696 C CA . TYR A 1 90 ? 25.150 -1.839 -21.043 1.00 62.69 90 TYR A CA 1
ATOM 697 C C . TYR A 1 90 ? 24.826 -3.158 -20.338 1.00 62.69 90 TYR A C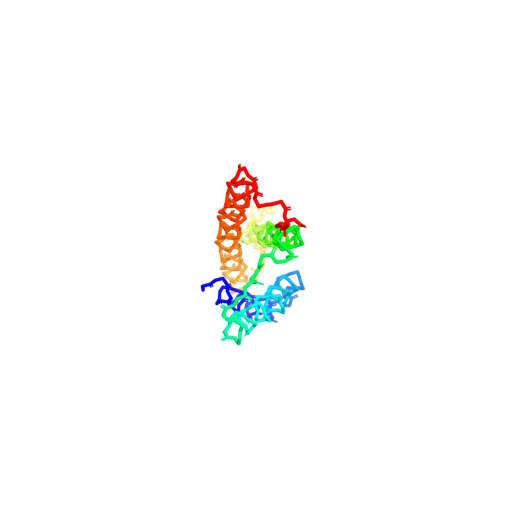 1
ATOM 699 O O . TYR A 1 90 ? 24.583 -4.171 -20.992 1.00 62.69 90 TYR A O 1
ATOM 707 N N . VAL A 1 91 ? 24.816 -3.150 -19.003 1.00 58.53 91 VAL A N 1
ATOM 708 C CA . VAL A 1 91 ? 24.272 -4.257 -18.199 1.00 58.53 91 VAL A CA 1
ATOM 709 C C . VAL A 1 91 ? 23.052 -3.699 -17.522 1.00 58.53 91 VAL A C 1
ATOM 711 O O . VAL A 1 91 ? 23.119 -3.106 -16.450 1.00 58.53 91 VAL A O 1
ATOM 714 N N . GLY A 1 92 ? 21.938 -3.822 -18.220 1.00 60.91 92 GLY A N 1
ATOM 715 C CA . GLY A 1 92 ? 20.650 -3.363 -17.749 1.00 60.91 92 GLY A CA 1
ATOM 716 C C . GLY A 1 92 ? 19.569 -4.303 -18.240 1.00 60.91 92 GLY A C 1
ATOM 717 O O . GLY A 1 92 ? 19.745 -5.023 -19.226 1.00 60.91 92 GLY A O 1
ATOM 718 N N . LEU A 1 93 ? 18.439 -4.294 -17.540 1.00 64.81 93 LEU A N 1
ATOM 719 C CA . LEU A 1 93 ? 17.217 -4.869 -18.080 1.00 64.81 93 LEU A CA 1
ATOM 720 C C . LEU A 1 93 ? 16.836 -4.119 -19.368 1.00 64.81 93 LEU A C 1
ATOM 722 O O . LEU A 1 93 ? 17.181 -2.949 -19.537 1.00 64.81 93 LEU A O 1
ATOM 726 N N . ALA A 1 94 ? 16.133 -4.797 -20.279 1.00 70.56 94 ALA A N 1
ATOM 727 C CA . ALA A 1 94 ? 15.625 -4.170 -21.497 1.00 70.56 94 ALA A CA 1
ATOM 728 C C . ALA A 1 94 ? 14.836 -2.890 -21.157 1.00 70.56 94 ALA A C 1
ATOM 730 O O . ALA A 1 94 ? 14.100 -2.873 -20.170 1.00 70.56 94 ALA A O 1
ATOM 731 N N . GLU A 1 95 ? 14.950 -1.841 -21.981 1.00 70.88 95 GLU A N 1
ATOM 732 C CA . GLU A 1 95 ? 14.324 -0.530 -21.720 1.00 70.88 95 GLU A CA 1
ATOM 733 C C . GLU A 1 95 ? 12.829 -0.642 -21.374 1.00 70.88 95 GLU A C 1
ATOM 735 O O . GLU A 1 95 ? 12.357 0.013 -20.445 1.00 70.88 95 GLU A O 1
ATOM 740 N N . GLY A 1 96 ? 12.099 -1.546 -22.042 1.00 70.50 96 GLY A N 1
ATOM 741 C CA . GLY A 1 96 ? 10.691 -1.827 -21.739 1.00 70.50 96 GLY A CA 1
ATOM 742 C C . GLY A 1 96 ? 10.452 -2.292 -20.297 1.00 70.50 96 GLY A C 1
ATOM 743 O O . GLY A 1 96 ? 9.611 -1.727 -19.603 1.00 70.50 96 GLY A O 1
ATOM 744 N N . TYR A 1 97 ? 11.258 -3.238 -19.805 1.00 76.56 97 TYR A N 1
ATOM 745 C CA . TYR A 1 97 ? 11.171 -3.743 -18.427 1.00 76.56 97 TYR A CA 1
ATOM 746 C C . TYR A 1 97 ? 11.448 -2.648 -17.391 1.00 76.56 97 TYR A C 1
ATOM 748 O O . TYR A 1 97 ? 10.856 -2.631 -16.311 1.00 76.56 97 TYR A O 1
ATOM 756 N N . CYS A 1 98 ? 12.345 -1.719 -17.714 1.00 82.56 98 CYS A N 1
ATOM 757 C CA . CYS A 1 98 ? 12.718 -0.631 -16.821 1.00 82.56 98 CYS A CA 1
ATOM 758 C C . CYS A 1 98 ? 11.614 0.408 -16.650 1.00 82.56 98 CYS A C 1
ATOM 760 O O . CYS A 1 98 ? 11.327 0.822 -15.524 1.00 82.56 98 CYS A O 1
ATOM 762 N N . HIS A 1 99 ? 10.953 0.788 -17.742 1.00 82.88 99 HIS A N 1
ATOM 763 C CA . HIS A 1 99 ? 9.808 1.692 -17.673 1.00 82.88 99 HIS A CA 1
ATOM 764 C C . HIS A 1 99 ? 8.642 1.078 -16.890 1.00 82.88 99 HIS A C 1
ATOM 766 O O . HIS A 1 99 ? 7.991 1.772 -16.106 1.00 82.88 99 HIS A O 1
ATOM 772 N N . GLU A 1 100 ? 8.414 -0.226 -17.038 1.00 83.25 100 GLU A N 1
ATOM 773 C CA . GLU A 1 100 ? 7.375 -0.942 -16.295 1.00 83.25 100 GLU A CA 1
ATOM 774 C C . GLU A 1 100 ? 7.690 -1.051 -14.800 1.00 83.25 100 GLU A C 1
ATOM 776 O O . GLU A 1 100 ? 6.814 -0.790 -13.974 1.00 83.25 100 GLU A O 1
ATOM 781 N N . LEU A 1 101 ? 8.939 -1.354 -14.431 1.00 85.31 101 LEU A N 1
ATOM 782 C CA . LEU A 1 101 ? 9.393 -1.358 -13.035 1.00 85.31 101 LEU A CA 1
ATOM 783 C C . LEU A 1 101 ? 9.269 0.025 -12.390 1.00 85.31 101 LEU A C 1
ATOM 785 O O . LEU A 1 101 ? 8.807 0.138 -11.252 1.00 85.31 101 LEU A O 1
ATOM 789 N N . GLN A 1 102 ? 9.631 1.080 -13.120 1.00 85.56 102 GLN A N 1
ATOM 790 C CA . GLN A 1 102 ? 9.501 2.454 -12.645 1.00 85.56 102 GLN A CA 1
ATOM 791 C C . GLN A 1 102 ? 8.031 2.840 -12.432 1.00 85.56 102 GLN A C 1
ATOM 793 O O . GLN A 1 102 ? 7.690 3.421 -11.397 1.00 85.56 102 GLN A O 1
ATOM 798 N N . ALA A 1 103 ? 7.148 2.482 -13.369 1.00 87.62 103 ALA A N 1
ATOM 799 C CA . ALA A 1 103 ? 5.711 2.692 -13.223 1.00 87.62 103 ALA A CA 1
ATOM 800 C C . ALA A 1 103 ? 5.154 1.909 -12.025 1.00 87.62 103 ALA A C 1
ATOM 802 O O . ALA A 1 103 ? 4.427 2.466 -11.199 1.00 87.62 103 ALA A O 1
ATOM 803 N N . LEU A 1 104 ? 5.538 0.639 -11.882 1.00 88.50 104 LEU A N 1
ATOM 804 C CA . LEU A 1 104 ? 5.104 -0.222 -10.786 1.00 88.50 104 LEU A CA 1
ATOM 805 C C . LEU A 1 104 ? 5.566 0.315 -9.426 1.00 88.50 104 LEU A C 1
ATOM 807 O O . LEU A 1 104 ? 4.769 0.344 -8.486 1.00 88.50 104 LEU A O 1
ATOM 811 N N . ALA A 1 105 ? 6.803 0.809 -9.325 1.00 88.38 105 ALA A N 1
ATOM 812 C CA . ALA A 1 105 ? 7.305 1.474 -8.128 1.00 88.38 105 ALA A CA 1
ATOM 813 C C . ALA A 1 105 ? 6.487 2.735 -7.805 1.00 88.38 105 ALA A C 1
ATOM 815 O O . ALA A 1 105 ? 6.022 2.888 -6.674 1.00 88.38 105 ALA A O 1
ATOM 816 N N . ALA A 1 106 ? 6.241 3.600 -8.794 1.00 89.06 106 ALA A N 1
ATOM 817 C CA . ALA A 1 106 ? 5.492 4.842 -8.604 1.00 89.06 106 ALA A CA 1
ATOM 818 C C . ALA A 1 106 ? 4.055 4.588 -8.118 1.00 89.06 106 ALA A C 1
ATOM 820 O O . ALA A 1 106 ? 3.634 5.159 -7.108 1.00 89.06 106 ALA A O 1
ATOM 821 N N . PHE A 1 107 ? 3.314 3.693 -8.780 1.00 89.88 107 PHE A N 1
ATOM 822 C CA . PHE A 1 107 ? 1.949 3.349 -8.369 1.00 89.88 107 PHE A CA 1
ATOM 823 C C . PHE A 1 107 ? 1.909 2.653 -7.005 1.00 89.88 107 PHE A C 1
ATOM 825 O O . PHE A 1 107 ? 1.003 2.919 -6.212 1.00 89.88 107 PHE A O 1
ATOM 832 N N . SER A 1 108 ? 2.906 1.821 -6.693 1.00 89.06 108 SER A N 1
ATOM 833 C CA . SER A 1 108 ? 2.998 1.156 -5.388 1.00 89.06 108 SER A CA 1
ATOM 834 C C . SER A 1 108 ? 3.270 2.149 -4.254 1.00 89.06 108 SER A C 1
ATOM 836 O O . SER A 1 108 ? 2.624 2.062 -3.209 1.00 89.06 108 SER A O 1
ATOM 838 N N . PHE A 1 109 ? 4.149 3.137 -4.460 1.00 89.38 109 PHE A N 1
ATOM 839 C CA . PHE A 1 109 ? 4.376 4.218 -3.491 1.00 89.38 109 PHE A CA 1
ATOM 840 C C . PHE A 1 109 ? 3.133 5.084 -3.289 1.00 89.38 109 PHE A C 1
ATOM 842 O O . PHE A 1 109 ? 2.797 5.444 -2.161 1.00 89.38 109 PHE A O 1
ATOM 849 N N . LEU A 1 110 ? 2.416 5.396 -4.367 1.00 89.81 110 LEU A N 1
ATOM 850 C CA . LEU A 1 110 ? 1.197 6.195 -4.285 1.00 89.81 110 LEU A CA 1
ATOM 851 C C . LEU A 1 110 ? 0.111 5.462 -3.483 1.00 89.81 110 LEU A C 1
ATOM 853 O O . LEU A 1 110 ? -0.556 6.064 -2.639 1.00 89.81 110 LEU A O 1
ATOM 857 N N . ASN A 1 111 ? -0.003 4.145 -3.677 1.00 88.88 111 ASN A N 1
ATOM 858 C CA . ASN A 1 111 ? -0.922 3.311 -2.910 1.00 88.88 111 ASN A CA 1
ATOM 859 C C . ASN A 1 111 ? -0.510 3.201 -1.432 1.00 88.88 111 ASN A C 1
ATOM 861 O O . ASN A 1 111 ? -1.355 3.296 -0.543 1.00 88.88 111 ASN A O 1
ATOM 865 N N . PHE A 1 112 ? 0.792 3.097 -1.157 1.00 88.56 112 PHE A N 1
ATOM 866 C CA . PHE A 1 112 ? 1.346 3.157 0.197 1.00 88.56 112 PHE A CA 1
ATOM 867 C C . PHE A 1 112 ? 0.921 4.430 0.948 1.00 88.56 112 PHE A C 1
ATOM 869 O O . PHE A 1 112 ? 0.423 4.338 2.074 1.00 88.56 112 PHE A O 1
ATOM 876 N N . PHE A 1 113 ? 1.064 5.609 0.330 1.00 89.81 113 PHE A N 1
ATOM 877 C CA . PHE A 1 113 ? 0.680 6.873 0.967 1.00 89.81 113 PHE A CA 1
ATOM 878 C C . PHE A 1 113 ? -0.828 6.959 1.217 1.00 89.81 113 PHE A C 1
ATOM 880 O O . PHE A 1 113 ? -1.249 7.435 2.272 1.00 89.81 113 PHE A O 1
ATOM 887 N N . MET A 1 114 ? -1.650 6.460 0.288 1.00 87.69 114 MET A N 1
ATOM 888 C CA . MET A 1 114 ? -3.102 6.404 0.485 1.00 87.69 114 MET A CA 1
ATOM 889 C C . MET A 1 114 ? -3.495 5.477 1.642 1.00 87.69 114 MET A C 1
ATOM 891 O O . MET A 1 114 ? -4.326 5.859 2.467 1.00 87.69 114 MET A O 1
ATOM 895 N N . MET A 1 115 ? -2.878 4.296 1.740 1.00 86.25 115 MET A N 1
ATOM 896 C CA . MET A 1 115 ? -3.125 3.355 2.838 1.00 86.25 115 MET A CA 1
ATOM 897 C C . MET A 1 115 ? -2.707 3.936 4.193 1.00 86.25 115 MET A C 1
ATOM 899 O O . MET A 1 115 ? -3.442 3.796 5.168 1.00 86.25 115 MET A O 1
ATOM 903 N N . LEU A 1 116 ? -1.576 4.647 4.255 1.00 88.31 116 LEU A N 1
ATOM 904 C CA . LEU A 1 116 ? -1.136 5.344 5.467 1.00 88.31 116 LEU A CA 1
ATOM 905 C C . LEU A 1 116 ? -2.133 6.430 5.890 1.00 88.31 116 LEU A C 1
ATOM 907 O O . LEU A 1 116 ? -2.478 6.530 7.067 1.00 88.31 116 LEU A O 1
ATOM 911 N N . GLY A 1 117 ? -2.620 7.223 4.932 1.00 88.19 117 GLY A N 1
ATOM 912 C CA . GLY A 1 117 ? -3.629 8.250 5.192 1.00 88.19 117 GLY A CA 1
ATOM 913 C C . GLY A 1 117 ? -4.918 7.662 5.766 1.00 88.19 117 GLY A C 1
ATOM 914 O O . GLY A 1 117 ? -5.440 8.180 6.755 1.00 88.19 117 GLY A O 1
ATOM 915 N N . LEU A 1 118 ? -5.390 6.546 5.202 1.00 85.75 118 LEU A N 1
ATOM 916 C CA . LEU A 1 118 ? -6.547 5.824 5.733 1.00 85.75 118 LEU A CA 1
ATOM 917 C C . LEU A 1 118 ? -6.288 5.261 7.126 1.00 85.75 118 LEU A C 1
ATOM 919 O O . LEU A 1 118 ? -7.127 5.458 7.998 1.00 85.75 118 LEU A O 1
ATOM 923 N N . PHE A 1 119 ? -5.137 4.624 7.353 1.00 87.81 119 PHE A N 1
ATOM 924 C CA . PHE A 1 119 ? -4.765 4.074 8.657 1.00 87.81 119 PHE A CA 1
ATOM 925 C C . PHE A 1 119 ? -4.771 5.148 9.754 1.00 87.81 119 PHE A C 1
ATOM 927 O O . PHE A 1 119 ? -5.355 4.951 10.818 1.00 87.81 119 PHE A O 1
ATOM 934 N N . ILE A 1 120 ? -4.176 6.315 9.489 1.00 90.06 120 ILE A N 1
ATOM 935 C CA . ILE A 1 120 ? -4.183 7.431 10.444 1.00 90.06 120 ILE A CA 1
ATOM 936 C C . ILE A 1 120 ? -5.612 7.936 10.664 1.00 90.06 120 ILE A C 1
ATOM 938 O O . ILE A 1 120 ? -6.005 8.175 11.805 1.00 90.06 120 ILE A O 1
ATOM 942 N N . TYR A 1 121 ? -6.400 8.078 9.595 1.00 88.25 121 TYR A N 1
ATOM 943 C CA . TYR A 1 121 ? -7.779 8.550 9.689 1.00 88.25 121 TYR A CA 1
ATOM 944 C C . TYR A 1 121 ? -8.640 7.643 10.579 1.00 88.25 121 TYR A C 1
ATOM 946 O O . TYR A 1 121 ? -9.242 8.125 11.540 1.00 88.25 121 TYR A O 1
ATOM 954 N N . ILE A 1 122 ? -8.657 6.334 10.315 1.00 84.81 122 ILE A N 1
ATOM 955 C CA . ILE A 1 122 ? -9.447 5.380 11.107 1.00 84.81 122 ILE A CA 1
ATOM 956 C C . ILE A 1 122 ? -8.946 5.286 12.548 1.00 84.81 122 ILE A C 1
ATOM 958 O O . ILE A 1 122 ? -9.759 5.197 13.462 1.00 84.81 122 ILE A O 1
ATOM 962 N N . LEU A 1 123 ? -7.632 5.383 12.774 1.00 86.88 123 LEU A N 1
ATOM 963 C CA . LEU A 1 123 ? -7.050 5.350 14.112 1.00 86.88 123 LEU A CA 1
ATOM 964 C C . LEU A 1 123 ? -7.475 6.578 14.925 1.00 86.88 123 LEU A C 1
ATOM 966 O O . LEU A 1 123 ? -7.899 6.445 16.072 1.00 86.88 123 LEU A O 1
ATOM 970 N N . VAL A 1 124 ? -7.444 7.770 14.324 1.00 90.00 124 VAL A N 1
ATOM 971 C CA . VAL A 1 124 ? -7.924 9.000 14.971 1.00 90.00 124 VAL A CA 1
ATOM 972 C C . VAL A 1 124 ? -9.420 8.911 15.275 1.00 90.00 124 VAL A C 1
ATOM 974 O O . VAL A 1 124 ? -9.839 9.274 16.376 1.00 90.00 124 VAL A O 1
ATOM 977 N N . MET A 1 125 ? -10.229 8.417 14.335 1.00 85.75 125 MET A N 1
ATOM 978 C CA . MET A 1 125 ? -11.671 8.258 14.542 1.00 85.75 125 MET A CA 1
ATOM 979 C C . MET A 1 125 ? -11.982 7.224 15.633 1.00 85.75 125 MET A C 1
ATOM 981 O O . MET A 1 125 ? -12.817 7.497 16.496 1.00 85.75 125 MET A O 1
ATOM 985 N N . ALA A 1 126 ? -11.266 6.097 15.664 1.00 83.94 126 ALA A N 1
ATOM 986 C CA . ALA A 1 126 ? -11.404 5.065 16.691 1.00 83.94 126 ALA A CA 1
ATOM 987 C C . ALA A 1 126 ? -11.050 5.597 18.088 1.00 83.94 126 ALA A C 1
ATOM 989 O O . ALA A 1 126 ? -11.814 5.403 19.034 1.00 83.94 126 ALA A O 1
ATOM 990 N N . ILE A 1 127 ? -9.946 6.344 18.219 1.00 86.94 127 ILE A N 1
ATOM 991 C CA . ILE A 1 127 ? -9.546 6.961 19.495 1.00 86.94 127 ILE A CA 1
ATOM 992 C C . ILE A 1 127 ? -10.598 7.967 19.968 1.00 86.94 127 ILE A C 1
ATOM 994 O O . ILE A 1 127 ? -10.991 7.936 21.134 1.00 86.94 127 ILE A O 1
ATOM 998 N N . ARG A 1 128 ? -11.086 8.842 19.079 1.00 88.06 128 ARG A N 1
ATOM 999 C CA . ARG A 1 128 ? -12.118 9.832 19.431 1.00 88.06 128 ARG A CA 1
ATOM 1000 C C . ARG A 1 128 ? -13.413 9.169 19.889 1.00 88.06 128 ARG A C 1
ATOM 1002 O O . ARG A 1 128 ? -14.011 9.610 20.867 1.00 88.06 128 ARG A O 1
ATOM 1009 N N . ALA A 1 129 ? -13.834 8.108 19.209 1.00 83.38 129 ALA A N 1
ATOM 1010 C CA . ALA A 1 129 ? -15.041 7.377 19.563 1.00 83.38 129 ALA A CA 1
ATOM 1011 C C . ALA A 1 129 ? -14.885 6.613 20.894 1.00 83.38 129 ALA A C 1
ATOM 1013 O O . ALA A 1 129 ? -15.802 6.629 21.717 1.00 83.38 129 ALA A O 1
ATOM 1014 N N . HIS A 1 130 ? -13.701 6.052 21.162 1.00 83.25 130 HIS A N 1
ATOM 1015 C CA . HIS A 1 130 ? -13.385 5.421 22.444 1.00 83.25 130 HIS A CA 1
ATOM 1016 C C . HIS A 1 130 ? -13.384 6.430 23.604 1.00 83.25 130 HIS A C 1
ATOM 1018 O O . HIS A 1 130 ? -13.973 6.174 24.653 1.00 83.25 130 HIS A O 1
ATOM 1024 N N . GLN A 1 131 ? -12.791 7.613 23.402 1.00 85.69 131 GLN A N 1
ATOM 1025 C CA . GLN A 1 131 ? -12.831 8.713 24.376 1.00 85.69 131 GLN A CA 1
ATOM 1026 C C . GLN A 1 131 ? -14.259 9.229 24.627 1.00 85.69 131 GLN A C 1
ATOM 1028 O O . GLN A 1 131 ? -14.551 9.708 25.720 1.00 85.69 131 GLN A O 1
ATOM 1033 N N . GLY A 1 132 ? -15.157 9.096 23.646 1.00 83.44 132 GLY A N 1
ATOM 1034 C CA . GLY A 1 132 ? -16.579 9.433 23.755 1.00 83.44 132 GLY A CA 1
ATOM 1035 C C . GLY A 1 132 ? -17.435 8.426 24.536 1.00 83.44 132 GLY A C 1
ATOM 1036 O O . GLY A 1 132 ? -18.646 8.619 24.617 1.00 83.44 132 GLY A O 1
ATOM 1037 N N . GLY A 1 133 ? -16.843 7.365 25.101 1.00 79.94 133 GLY A N 1
ATOM 1038 C CA . GLY A 1 133 ? -17.538 6.384 25.946 1.00 79.94 133 GLY A CA 1
ATOM 1039 C C . GLY A 1 133 ? -18.068 5.148 25.211 1.00 79.94 133 GLY A C 1
ATOM 1040 O O . GLY A 1 133 ? -18.652 4.266 25.839 1.00 79.94 133 GLY A O 1
ATOM 1041 N N . TYR A 1 134 ? -17.838 5.036 23.902 1.00 73.94 134 TYR A N 1
ATOM 1042 C CA . TYR A 1 134 ? -18.167 3.839 23.131 1.00 73.94 134 TYR A CA 1
ATOM 1043 C C . TYR A 1 134 ? -16.991 2.856 23.209 1.00 73.94 134 TYR A C 1
ATOM 1045 O O . TYR A 1 134 ? -16.028 2.947 22.455 1.00 73.94 134 TYR A O 1
ATOM 1053 N N . THR A 1 135 ? -17.020 1.925 24.163 1.00 68.38 135 THR A N 1
ATOM 1054 C CA . THR A 1 135 ? -15.897 0.997 24.405 1.00 68.38 135 THR A CA 1
ATOM 1055 C C . THR A 1 135 ? -15.922 -0.257 23.527 1.00 68.38 135 THR A C 1
ATOM 1057 O O . THR A 1 135 ? -14.874 -0.864 23.333 1.00 68.38 135 THR A O 1
ATOM 1060 N N . GLY A 1 136 ? -17.069 -0.613 22.938 1.00 67.62 136 GLY A N 1
ATOM 1061 C CA . GLY A 1 136 ? -17.250 -1.803 22.085 1.00 67.62 136 GLY A CA 1
ATOM 1062 C C . GLY A 1 136 ? -16.785 -1.658 20.629 1.00 67.62 136 GLY A C 1
ATOM 1063 O O . GLY A 1 136 ? -17.371 -2.278 19.751 1.00 67.62 136 GLY A O 1
ATOM 1064 N N . ILE A 1 137 ? -15.813 -0.781 20.368 1.00 64.88 137 ILE A N 1
ATOM 1065 C CA . ILE A 1 137 ? -15.279 -0.470 19.026 1.00 64.88 137 ILE A CA 1
ATOM 1066 C C . ILE A 1 137 ? -14.077 -1.368 18.688 1.00 64.88 137 ILE A C 1
ATOM 1068 O O . ILE A 1 137 ? -13.804 -1.628 17.519 1.00 64.88 137 ILE A O 1
ATOM 1072 N N . TRP A 1 138 ? -13.333 -1.804 19.708 1.00 61.78 138 TRP A N 1
ATOM 1073 C CA . TRP A 1 138 ? -12.106 -2.587 19.549 1.00 61.78 138 TRP A CA 1
ATOM 1074 C C . TRP A 1 138 ? -12.389 -4.073 19.375 1.00 61.78 138 TRP A C 1
ATOM 1076 O O . TRP A 1 138 ? -13.174 -4.611 20.189 1.00 61.78 138 TRP A O 1
#

Sequence (138 aa):
TIALFALIVLGLGGHILYGLAIASSVLTLVTVIPVLVIDHFRSGTFVAWTGFELAWLFILWILWVATAGNAASWASWCGTTYSYFGYDYYVGLAEGYCHELQALAAFSFLNFFMMLGLFIYILVMAIRAHQGGYTGIW